Protein AF-A0A3C1RVJ7-F1 (afdb_monomer_lite)

Foldseek 3Di:
DDADADPVRHGPFDFAADPVGRPWTAGPVGRDTDDPPPCVVVVVVVVVVVVVVVVVVVVVVVVVVVVVVVVVVVVVVVVVVVVVVVVD

Structure (mmCIF, N/CA/C/O backbone):
data_AF-A0A3C1RVJ7-F1
#
_entry.id   AF-A0A3C1RVJ7-F1
#
loop_
_atom_site.group_PDB
_atom_site.id
_atom_site.type_symbol
_atom_site.label_atom_id
_atom_site.label_alt_id
_atom_site.label_comp_id
_atom_site.label_asym_id
_atom_site.label_entity_id
_atom_site.label_seq_id
_atom_site.pdbx_PDB_ins_code
_atom_site.Cartn_x
_atom_site.Cartn_y
_atom_site.Cartn_z
_atom_site.occupancy
_atom_site.B_iso_or_equiv
_atom_site.auth_seq_id
_atom_site.auth_comp_id
_atom_site.auth_asym_id
_atom_site.auth_atom_id
_atom_site.pdbx_PDB_model_num
ATOM 1 N N . MET A 1 1 ? 12.748 11.078 -30.639 1.00 52.72 1 MET A N 1
ATOM 2 C CA . MET A 1 1 ? 12.422 9.793 -31.301 1.00 52.72 1 MET A CA 1
ATOM 3 C C . MET A 1 1 ? 11.671 8.932 -30.292 1.00 52.72 1 MET A C 1
ATOM 5 O O . MET A 1 1 ? 12.112 8.877 -29.154 1.00 52.72 1 MET A O 1
ATOM 9 N N . ALA A 1 2 ? 10.530 8.338 -30.649 1.00 58.25 2 ALA A N 1
ATOM 10 C CA . ALA A 1 2 ? 9.749 7.505 -29.723 1.00 58.25 2 ALA A CA 1
ATOM 11 C C . ALA A 1 2 ? 10.348 6.089 -29.613 1.00 58.25 2 ALA A C 1
ATOM 13 O O . ALA A 1 2 ? 10.800 5.538 -30.618 1.00 58.25 2 ALA A O 1
ATOM 14 N N . CYS A 1 3 ? 10.366 5.492 -28.415 1.00 65.38 3 CYS A N 1
ATOM 15 C CA . CYS A 1 3 ? 10.853 4.121 -28.229 1.00 65.38 3 CYS A CA 1
ATOM 16 C C . CYS A 1 3 ? 9.932 3.128 -28.952 1.00 65.38 3 CYS A C 1
ATOM 18 O O . CYS A 1 3 ? 8.711 3.192 -28.800 1.00 65.38 3 CYS A O 1
ATOM 20 N N . GLN A 1 4 ? 10.501 2.166 -29.686 1.00 67.31 4 GLN A N 1
ATOM 21 C CA . GLN A 1 4 ? 9.709 1.055 -30.214 1.00 67.31 4 GLN A CA 1
ATOM 22 C C . GLN A 1 4 ? 9.086 0.274 -29.054 1.00 67.31 4 GLN A C 1
ATOM 24 O O . GLN A 1 4 ? 9.757 -0.006 -28.062 1.00 67.31 4 GLN A O 1
ATOM 29 N N . VAL A 1 5 ? 7.815 -0.098 -29.174 1.00 73.38 5 VAL A N 1
ATOM 30 C CA . VAL A 1 5 ? 7.106 -0.906 -28.174 1.00 73.38 5 VAL A CA 1
ATOM 31 C C . VAL A 1 5 ? 6.940 -2.341 -28.669 1.00 73.38 5 VAL A C 1
ATOM 33 O O . VAL A 1 5 ? 6.861 -2.604 -29.867 1.00 73.38 5 VAL A O 1
ATOM 36 N N . ASN A 1 6 ? 6.918 -3.302 -27.749 1.00 70.12 6 ASN A N 1
ATOM 37 C CA . ASN A 1 6 ? 6.584 -4.687 -28.055 1.00 70.12 6 ASN A CA 1
ATOM 38 C C . ASN A 1 6 ? 5.063 -4.853 -28.254 1.00 70.12 6 ASN A C 1
ATOM 40 O O . ASN A 1 6 ? 4.282 -3.948 -27.970 1.00 70.12 6 ASN A O 1
ATOM 44 N N . ARG A 1 7 ? 4.617 -6.042 -28.683 1.00 70.75 7 ARG A N 1
ATOM 45 C CA . ARG A 1 7 ? 3.184 -6.353 -28.904 1.00 70.75 7 ARG A CA 1
ATOM 46 C C . ARG A 1 7 ? 2.292 -6.192 -27.658 1.00 70.75 7 ARG A C 1
ATOM 48 O O . ARG A 1 7 ? 1.078 -6.205 -27.785 1.00 70.75 7 ARG A O 1
ATOM 55 N N . ARG A 1 8 ? 2.882 -6.065 -26.463 1.00 74.38 8 ARG A N 1
ATOM 56 C CA . ARG A 1 8 ? 2.191 -5.823 -25.184 1.00 74.38 8 ARG A CA 1
ATOM 57 C C . ARG A 1 8 ? 2.259 -4.350 -24.750 1.00 74.38 8 ARG A C 1
ATOM 59 O O . ARG A 1 8 ? 1.986 -4.055 -23.592 1.00 74.38 8 ARG A O 1
ATOM 66 N N . GLY A 1 9 ? 2.697 -3.449 -25.633 1.00 65.06 9 GLY A N 1
ATOM 67 C CA . GLY A 1 9 ? 2.833 -2.017 -25.360 1.00 65.06 9 GLY A CA 1
ATOM 68 C C . GLY A 1 9 ? 4.009 -1.638 -24.455 1.00 65.06 9 GLY A C 1
ATOM 69 O O . GLY A 1 9 ? 4.109 -0.487 -24.047 1.00 65.06 9 GLY A O 1
ATOM 70 N N . ARG A 1 10 ? 4.915 -2.570 -24.122 1.00 63.78 10 ARG A N 1
ATOM 71 C CA . ARG A 1 10 ? 6.091 -2.267 -23.287 1.00 63.78 10 ARG A CA 1
ATOM 72 C C . ARG A 1 10 ? 7.242 -1.767 -24.159 1.00 63.78 10 ARG A C 1
ATOM 74 O O . ARG A 1 10 ? 7.471 -2.358 -25.215 1.00 63.78 10 ARG A O 1
ATOM 81 N N . PRO A 1 11 ? 8.004 -0.751 -23.733 1.00 66.88 11 PRO A N 1
ATOM 82 C CA . PRO A 1 11 ? 9.141 -0.248 -24.497 1.00 66.88 11 PRO A CA 1
ATOM 83 C C . PRO A 1 11 ? 10.171 -1.365 -24.712 1.00 66.88 11 PRO A C 1
ATOM 85 O O . PRO A 1 11 ? 10.649 -1.989 -23.766 1.00 66.88 11 PRO A O 1
ATOM 88 N N . LYS A 1 12 ? 10.498 -1.638 -25.977 1.00 66.44 12 LYS A N 1
ATOM 89 C CA . LYS A 1 12 ? 11.565 -2.544 -26.400 1.00 66.44 12 LYS A CA 1
ATOM 90 C C . LYS A 1 12 ? 12.873 -1.765 -26.328 1.00 66.44 12 LYS A C 1
ATOM 92 O O . LYS A 1 12 ? 13.374 -1.284 -27.339 1.00 66.44 12 LYS A O 1
ATOM 97 N N . CYS A 1 13 ? 13.392 -1.596 -25.119 1.00 69.50 13 CYS A N 1
ATOM 98 C CA . CYS A 1 13 ? 14.700 -0.999 -24.928 1.00 69.50 13 CYS A CA 1
ATOM 99 C C . CYS A 1 13 ? 15.556 -1.782 -23.942 1.00 69.50 13 CYS A C 1
ATOM 101 O O . CYS A 1 13 ? 15.056 -2.270 -22.930 1.00 69.50 13 CYS A O 1
ATOM 103 N N . ASN A 1 14 ? 16.851 -1.867 -24.248 1.00 71.00 14 ASN A N 1
ATOM 104 C CA . ASN A 1 14 ? 17.852 -2.300 -23.293 1.00 71.00 14 ASN A CA 1
ATOM 105 C C . ASN A 1 14 ? 18.074 -1.171 -22.276 1.00 71.00 14 ASN A C 1
ATOM 107 O O . ASN A 1 14 ? 18.660 -0.141 -22.609 1.00 71.00 14 ASN A O 1
ATOM 111 N N . ILE A 1 15 ? 17.526 -1.339 -21.074 1.00 69.00 15 ILE A N 1
ATOM 112 C CA . ILE A 1 15 ? 17.681 -0.370 -19.991 1.00 69.00 15 ILE A CA 1
ATOM 113 C C . ILE A 1 15 ? 19.104 -0.502 -19.455 1.00 69.00 15 ILE A C 1
ATOM 115 O O . ILE A 1 15 ? 19.479 -1.545 -18.926 1.00 69.00 15 ILE A O 1
ATOM 119 N N . THR A 1 16 ? 19.880 0.564 -19.588 1.00 70.12 16 THR A N 1
ATOM 120 C CA . THR A 1 16 ? 21.232 0.686 -19.043 1.00 70.12 16 THR A CA 1
ATOM 121 C C . THR A 1 16 ? 21.260 1.808 -18.011 1.00 70.12 16 THR A C 1
ATOM 123 O O . THR A 1 16 ? 20.400 2.691 -18.011 1.00 70.12 16 THR A O 1
ATOM 126 N N . ASN A 1 17 ? 22.250 1.802 -17.124 1.00 69.12 17 ASN A N 1
ATOM 127 C CA . ASN A 1 17 ? 22.449 2.922 -16.207 1.00 69.12 17 ASN A CA 1
ATOM 128 C C . ASN A 1 17 ? 22.971 4.135 -16.989 1.00 69.12 17 ASN A C 1
ATOM 130 O O . ASN A 1 17 ? 23.779 3.977 -17.910 1.00 69.12 17 ASN A O 1
ATOM 134 N N . HIS A 1 18 ? 22.502 5.337 -16.651 1.00 66.62 18 HIS A N 1
ATOM 135 C CA . HIS A 1 18 ? 23.026 6.560 -17.258 1.00 66.62 18 HIS A CA 1
ATOM 136 C C . HIS A 1 18 ? 24.495 6.768 -16.836 1.00 66.62 18 HIS A C 1
ATOM 138 O O . HIS A 1 18 ? 24.784 6.643 -15.642 1.00 66.62 18 HIS A O 1
ATOM 144 N N . PRO A 1 19 ? 25.417 7.119 -17.756 1.00 67.12 19 PRO A N 1
ATOM 145 C CA . PRO A 1 19 ? 26.846 7.255 -17.444 1.00 67.12 19 PRO A CA 1
ATOM 146 C C . PRO A 1 19 ? 27.113 8.282 -16.335 1.00 67.12 19 PRO A C 1
ATOM 148 O O . PRO A 1 19 ? 27.885 8.011 -15.423 1.00 67.12 19 PRO A O 1
ATOM 151 N N . ASP A 1 20 ? 26.394 9.407 -16.350 1.00 74.00 20 ASP A N 1
ATOM 152 C CA . ASP A 1 20 ? 26.543 10.459 -15.329 1.00 74.00 20 ASP A CA 1
ATOM 153 C C . ASP A 1 20 ? 25.655 10.265 -14.088 1.00 74.00 20 ASP A C 1
ATOM 155 O O . ASP A 1 20 ? 25.785 10.990 -13.101 1.00 74.00 20 ASP A O 1
ATOM 159 N N . ARG A 1 21 ? 24.690 9.336 -14.136 1.00 68.31 21 ARG A N 1
ATOM 160 C CA . ARG A 1 21 ? 23.688 9.133 -13.076 1.00 68.31 21 ARG A CA 1
ATOM 161 C C . ARG A 1 21 ? 23.381 7.642 -12.927 1.00 68.31 21 ARG A C 1
ATOM 163 O O . ARG A 1 21 ? 22.378 7.170 -13.460 1.00 68.31 21 ARG A O 1
ATOM 170 N N . PRO A 1 22 ? 24.199 6.888 -12.176 1.00 66.69 22 PRO A N 1
ATOM 171 C CA . PRO A 1 22 ? 24.105 5.428 -12.124 1.00 66.69 22 PRO A CA 1
ATOM 172 C C . PRO A 1 22 ? 22.776 4.910 -11.554 1.00 66.69 22 PRO A C 1
ATOM 174 O O . PRO A 1 22 ? 22.397 3.777 -11.830 1.00 66.69 22 PRO A O 1
ATOM 177 N N . ASN A 1 23 ? 22.056 5.741 -10.797 1.00 66.62 23 ASN A N 1
ATOM 178 C CA . ASN A 1 23 ? 20.751 5.401 -10.223 1.00 66.62 23 ASN A CA 1
ATOM 179 C C . ASN A 1 23 ? 19.583 5.615 -11.197 1.00 66.62 23 ASN A C 1
ATOM 181 O O . ASN A 1 23 ? 18.461 5.196 -10.916 1.00 66.62 23 ASN A O 1
ATOM 185 N N . ASP A 1 24 ? 19.827 6.274 -12.330 1.00 65.62 24 ASP A N 1
ATOM 186 C CA . ASP A 1 24 ? 18.809 6.531 -13.333 1.00 65.62 24 ASP A CA 1
ATOM 187 C C . ASP A 1 24 ? 18.833 5.437 -14.394 1.00 65.62 24 ASP A C 1
ATOM 189 O O . ASP A 1 24 ? 19.785 5.292 -15.167 1.00 65.62 24 ASP A O 1
ATOM 193 N N . LYS A 1 25 ? 17.734 4.684 -14.452 1.00 69.12 25 LYS A N 1
ATOM 194 C CA . LYS A 1 25 ? 17.471 3.740 -15.531 1.00 69.12 25 LYS A CA 1
ATOM 195 C C . LYS A 1 25 ? 17.205 4.531 -16.807 1.00 69.12 25 LYS A C 1
ATOM 197 O O . LYS A 1 25 ? 16.321 5.390 -16.862 1.00 69.12 25 LYS A O 1
ATOM 202 N N . PHE A 1 26 ? 17.978 4.255 -17.843 1.00 73.00 26 PHE A N 1
ATOM 203 C CA . PHE A 1 26 ? 17.957 5.004 -19.087 1.00 73.00 26 PHE A CA 1
ATOM 204 C C . PHE A 1 26 ? 17.893 4.055 -20.279 1.00 73.00 26 PHE A C 1
ATOM 206 O O . PHE A 1 26 ? 18.461 2.966 -20.269 1.00 73.00 26 PHE A O 1
ATOM 213 N N . CYS A 1 27 ? 17.188 4.466 -21.325 1.00 73.56 27 CYS A N 1
ATOM 214 C CA . CYS A 1 27 ? 17.225 3.774 -22.599 1.00 73.56 27 CYS A CA 1
ATOM 215 C C . CYS A 1 27 ? 18.099 4.526 -23.596 1.00 73.56 27 CYS A C 1
ATOM 217 O O . CYS A 1 27 ? 17.693 5.571 -24.109 1.00 73.56 27 CYS A O 1
ATOM 219 N N . ALA A 1 28 ? 19.234 3.930 -23.958 1.00 67.56 28 ALA A N 1
ATOM 220 C CA . ALA A 1 28 ? 20.119 4.472 -24.987 1.00 67.56 28 ALA A CA 1
ATOM 221 C C . ALA A 1 28 ? 19.448 4.573 -26.366 1.00 67.56 28 ALA A C 1
ATOM 223 O O . ALA A 1 28 ? 19.684 5.524 -27.101 1.00 67.56 28 ALA A O 1
ATOM 224 N N . THR A 1 29 ? 18.557 3.637 -26.705 1.00 67.31 29 THR A N 1
ATOM 225 C CA . THR A 1 29 ? 17.919 3.570 -28.032 1.00 67.31 29 THR A CA 1
ATOM 226 C C . THR A 1 29 ? 16.930 4.708 -28.299 1.00 67.31 29 THR A C 1
ATOM 228 O O . THR A 1 29 ? 16.728 5.081 -29.450 1.00 67.31 29 THR A O 1
ATOM 231 N N . CYS A 1 30 ? 16.297 5.265 -27.266 1.00 66.62 30 CYS A N 1
ATOM 232 C CA . CYS A 1 30 ? 15.330 6.358 -27.421 1.00 66.62 30 CYS A CA 1
ATOM 233 C C . CYS A 1 30 ? 15.641 7.587 -26.563 1.00 66.62 30 CYS A C 1
ATOM 235 O O . CYS A 1 30 ? 14.812 8.490 -26.480 1.00 66.62 30 CYS A O 1
ATOM 237 N N . ASN A 1 31 ? 16.832 7.636 -25.961 1.00 66.19 31 ASN A N 1
ATOM 238 C CA . ASN A 1 31 ? 17.285 8.717 -25.089 1.00 66.19 31 ASN A CA 1
ATOM 239 C C . ASN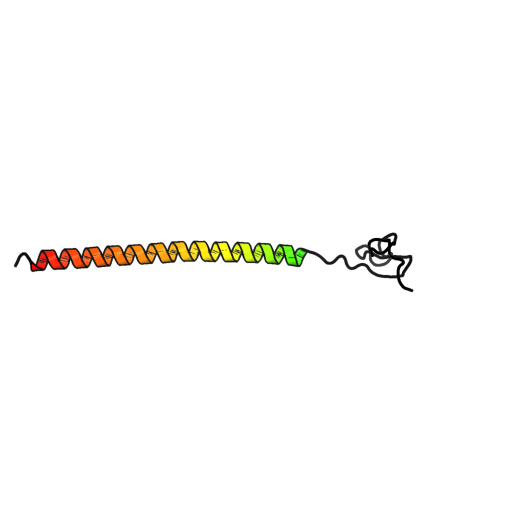 A 1 31 ? 16.247 9.101 -24.016 1.00 66.19 31 ASN A C 1
ATOM 241 O O . ASN A 1 31 ? 16.029 10.278 -23.734 1.00 66.19 31 ASN A O 1
ATOM 245 N N . GLN A 1 32 ? 15.550 8.103 -23.459 1.00 66.06 32 GLN A N 1
ATOM 246 C CA . GLN A 1 32 ? 14.454 8.326 -22.519 1.00 66.06 32 GLN A CA 1
ATOM 247 C C . GLN A 1 32 ? 14.797 7.764 -21.142 1.00 66.06 32 GLN A C 1
ATOM 249 O O . GLN A 1 32 ? 15.266 6.630 -21.006 1.00 66.06 32 GLN A O 1
ATOM 254 N N . ARG A 1 33 ? 14.554 8.580 -20.113 1.00 66.00 33 ARG A N 1
ATOM 255 C CA . ARG A 1 33 ? 14.728 8.215 -18.706 1.00 66.00 33 ARG A CA 1
ATOM 256 C C . ARG A 1 33 ? 13.516 7.421 -18.233 1.00 66.00 33 ARG A C 1
ATOM 258 O O . ARG A 1 33 ? 12.377 7.862 -18.386 1.00 66.00 33 ARG A O 1
ATOM 265 N N . PHE A 1 34 ? 13.774 6.269 -17.635 1.00 64.19 34 PHE A N 1
ATOM 266 C CA . PHE A 1 34 ? 12.774 5.452 -16.972 1.00 64.19 34 PHE A CA 1
ATOM 267 C C . PHE A 1 34 ? 12.822 5.784 -15.489 1.00 64.19 34 PHE A C 1
ATOM 269 O O . PHE A 1 34 ? 13.705 5.333 -14.765 1.00 64.19 34 PHE A O 1
ATOM 276 N N . SER A 1 35 ? 11.877 6.609 -15.045 1.00 59.94 35 SER A N 1
ATOM 277 C CA . SER A 1 35 ? 11.618 6.732 -13.616 1.00 59.94 35 SER A CA 1
ATOM 278 C C . SER A 1 35 ? 10.913 5.453 -13.187 1.00 59.94 35 SER A C 1
ATOM 280 O O . SER A 1 35 ? 9.778 5.196 -13.592 1.00 59.94 35 SER A O 1
ATOM 282 N N . GLU A 1 36 ? 11.604 4.609 -12.429 1.00 61.66 36 GLU A N 1
ATOM 283 C CA . GLU A 1 36 ? 10.950 3.518 -11.725 1.00 61.66 36 GLU A CA 1
ATOM 284 C C . GLU A 1 36 ? 10.011 4.177 -10.712 1.00 61.66 36 GLU A C 1
ATOM 286 O O . GLU A 1 36 ? 10.453 4.835 -9.770 1.00 61.66 36 GLU A O 1
ATOM 291 N N . SER A 1 37 ? 8.702 4.121 -10.972 1.00 58.97 37 SER A N 1
ATOM 292 C CA . SER A 1 37 ? 7.713 4.690 -10.066 1.00 58.97 37 SER A CA 1
ATOM 293 C C . SER A 1 37 ? 7.796 3.909 -8.760 1.00 58.97 37 SER A C 1
ATOM 295 O O . SER A 1 37 ? 7.283 2.794 -8.665 1.00 58.97 37 SER A O 1
ATOM 297 N N . ASN A 1 38 ? 8.503 4.470 -7.784 1.00 60.75 38 ASN A N 1
ATOM 298 C CA . ASN A 1 38 ? 8.699 3.876 -6.474 1.00 60.75 38 ASN A CA 1
ATOM 299 C C . ASN A 1 38 ? 7.331 3.601 -5.837 1.00 60.75 38 ASN A C 1
ATOM 301 O O . ASN A 1 38 ? 6.674 4.495 -5.304 1.00 60.75 38 ASN A O 1
ATOM 305 N N . SER A 1 39 ? 6.924 2.332 -5.864 1.00 64.81 39 SER A N 1
ATOM 306 C CA . SER A 1 39 ? 5.697 1.791 -5.260 1.00 64.81 39 SER A CA 1
ATOM 307 C C . SER A 1 39 ? 5.662 1.916 -3.730 1.00 64.81 39 SER A C 1
ATOM 309 O O . SER A 1 39 ? 4.689 1.530 -3.089 1.00 64.81 39 SER A O 1
ATOM 311 N N . TRP A 1 40 ? 6.695 2.520 -3.143 1.00 71.44 40 TRP A N 1
ATOM 312 C CA . TRP A 1 40 ? 6.804 2.896 -1.739 1.00 71.44 40 TRP A CA 1
ATOM 313 C C . TRP A 1 40 ? 5.622 3.723 -1.233 1.00 71.44 40 TRP A C 1
ATOM 315 O O . TRP A 1 40 ? 5.248 3.579 -0.074 1.00 71.44 40 TRP A O 1
ATOM 325 N N . GLN A 1 41 ? 4.984 4.529 -2.087 1.00 75.25 41 GLN A N 1
ATOM 326 C CA . GLN A 1 41 ? 3.766 5.255 -1.706 1.00 75.25 41 GLN A CA 1
ATOM 327 C C . GLN A 1 41 ? 2.609 4.307 -1.360 1.00 75.25 41 GLN A C 1
ATOM 329 O O . GLN A 1 41 ? 1.900 4.530 -0.382 1.00 75.25 41 GLN A O 1
ATOM 334 N N . VAL A 1 42 ? 2.450 3.218 -2.119 1.00 79.75 42 VAL A N 1
ATOM 335 C CA . VAL A 1 42 ? 1.408 2.208 -1.876 1.00 79.75 42 VAL A CA 1
ATOM 336 C C . VAL A 1 42 ? 1.696 1.459 -0.579 1.00 79.75 42 VAL A C 1
ATOM 338 O O . VAL A 1 42 ? 0.800 1.262 0.238 1.00 79.75 42 VAL A O 1
ATOM 341 N N . ILE A 1 43 ? 2.961 1.099 -0.354 1.00 84.44 43 ILE A N 1
ATOM 342 C CA . ILE A 1 43 ? 3.401 0.433 0.878 1.00 84.44 43 ILE A CA 1
ATOM 343 C C . ILE A 1 43 ? 3.163 1.347 2.089 1.00 84.44 43 ILE A C 1
ATOM 345 O O . ILE A 1 43 ? 2.585 0.911 3.083 1.00 84.44 43 ILE A O 1
ATOM 349 N N . GLY A 1 44 ? 3.533 2.627 1.991 1.00 86.19 44 GLY A N 1
ATOM 350 C CA . GLY A 1 44 ? 3.304 3.614 3.047 1.00 86.19 44 GLY A CA 1
ATOM 351 C C . GLY A 1 44 ? 1.821 3.811 3.365 1.00 86.19 44 GLY A C 1
ATOM 352 O O . GLY A 1 44 ? 1.446 3.856 4.536 1.00 86.19 44 GLY A O 1
ATOM 353 N N . PHE A 1 45 ?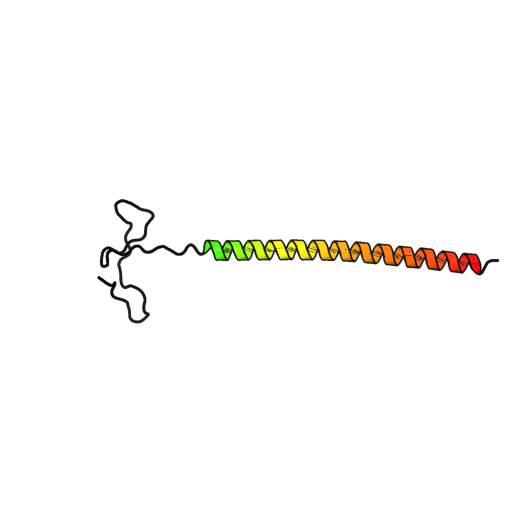 0.964 3.850 2.341 1.00 88.50 45 PHE A N 1
ATOM 354 C CA . PHE A 1 45 ? -0.484 3.938 2.524 1.00 88.50 45 PHE A CA 1
ATOM 355 C C . PHE A 1 45 ? -1.052 2.714 3.256 1.00 88.50 45 PHE A C 1
ATOM 357 O O . PHE A 1 45 ? -1.838 2.870 4.190 1.00 88.50 45 PHE A O 1
ATOM 364 N N . LEU A 1 46 ? -0.619 1.503 2.887 1.00 91.19 46 LEU A N 1
ATOM 365 C CA . LEU A 1 46 ? -1.048 0.270 3.556 1.00 91.19 46 LEU A CA 1
ATOM 366 C C . LEU A 1 46 ? -0.626 0.242 5.031 1.00 91.19 46 LEU A C 1
ATOM 368 O O . LEU A 1 46 ? -1.421 -0.144 5.887 1.00 91.19 46 LEU A O 1
ATOM 372 N N . ILE A 1 47 ? 0.592 0.696 5.339 1.00 92.88 47 ILE A N 1
ATOM 373 C CA . ILE A 1 47 ? 1.082 0.791 6.720 1.00 92.88 47 ILE A CA 1
ATOM 374 C C . ILE A 1 47 ? 0.244 1.796 7.522 1.00 92.88 47 ILE A C 1
ATOM 376 O O . ILE A 1 47 ? -0.205 1.479 8.623 1.00 92.88 47 ILE A O 1
ATOM 380 N N . ALA A 1 48 ? -0.018 2.984 6.969 1.00 94.12 48 ALA A N 1
ATOM 381 C CA . ALA A 1 48 ? -0.826 4.006 7.636 1.00 94.12 48 ALA A CA 1
ATOM 382 C C . ALA A 1 48 ? -2.268 3.530 7.899 1.00 94.12 48 ALA A C 1
ATOM 384 O O . ALA A 1 48 ? -2.798 3.739 8.992 1.00 94.12 48 ALA A O 1
ATOM 385 N N . LEU A 1 49 ? -2.878 2.840 6.929 1.00 95.19 49 LEU A N 1
ATOM 386 C CA . LEU A 1 49 ? -4.206 2.238 7.068 1.00 95.19 49 LEU A CA 1
ATOM 387 C C . LEU A 1 49 ? -4.239 1.219 8.218 1.00 95.19 49 LEU A C 1
ATOM 389 O O . LEU A 1 49 ? -5.159 1.227 9.035 1.00 95.19 49 LEU A O 1
ATOM 393 N N . LEU A 1 50 ? -3.218 0.364 8.303 1.00 95.81 50 LEU A N 1
ATOM 394 C CA . LEU A 1 50 ? -3.123 -0.667 9.333 1.00 95.81 50 LEU A CA 1
ATOM 395 C C . LEU A 1 50 ? -2.977 -0.055 10.735 1.00 95.81 50 LEU A C 1
ATOM 397 O O . LEU A 1 50 ? -3.664 -0.481 11.664 1.00 95.81 50 LEU A O 1
ATOM 401 N N . ILE A 1 51 ? -2.169 1.001 10.879 1.00 95.06 51 ILE A N 1
ATOM 402 C CA . ILE A 1 51 ? -2.033 1.749 12.141 1.00 95.06 51 ILE A CA 1
ATOM 403 C C . ILE A 1 51 ? -3.368 2.389 12.547 1.00 95.06 51 ILE A C 1
ATOM 405 O O . ILE A 1 51 ? -3.770 2.288 13.708 1.00 95.06 51 ILE A O 1
ATOM 409 N N . ALA A 1 52 ? -4.086 3.009 11.606 1.00 94.50 52 ALA A N 1
ATOM 410 C CA . ALA A 1 52 ? -5.381 3.625 11.890 1.00 94.50 52 ALA A CA 1
ATOM 411 C C . ALA A 1 52 ? -6.403 2.601 12.417 1.00 94.50 52 ALA A C 1
ATOM 413 O O . ALA A 1 52 ? -7.097 2.871 13.398 1.00 94.50 52 ALA A O 1
ATOM 414 N N . LEU A 1 53 ? -6.453 1.403 11.825 1.00 93.06 53 LEU A N 1
ATOM 415 C CA . LEU A 1 53 ? -7.341 0.327 12.278 1.00 93.06 53 LEU A CA 1
ATOM 416 C C . LEU A 1 53 ? -6.999 -0.168 13.690 1.00 93.06 53 LEU A C 1
ATOM 418 O O . LEU A 1 53 ? -7.910 -0.421 14.481 1.00 93.06 53 LEU A O 1
ATOM 422 N N . ILE A 1 54 ? -5.711 -0.262 14.032 1.00 93.00 54 ILE A N 1
ATOM 423 C CA . ILE A 1 54 ? -5.268 -0.621 15.389 1.00 93.00 54 ILE A CA 1
ATOM 424 C C . ILE A 1 54 ? -5.715 0.444 16.397 1.00 93.00 54 ILE A C 1
ATOM 426 O O . ILE A 1 54 ? -6.274 0.116 17.440 1.00 93.00 54 ILE A O 1
ATOM 430 N N . MET A 1 55 ? -5.535 1.727 16.081 1.00 90.56 55 MET A N 1
ATOM 431 C CA . MET A 1 55 ? -5.962 2.808 16.975 1.00 90.56 55 MET A CA 1
ATOM 432 C C . MET A 1 55 ? -7.481 2.812 17.181 1.00 90.56 55 MET A C 1
ATOM 434 O O . MET A 1 55 ? -7.956 2.999 18.302 1.00 90.56 55 MET A O 1
ATOM 438 N N . ILE A 1 56 ? -8.257 2.565 16.121 1.00 90.19 56 ILE A N 1
ATOM 439 C CA . ILE A 1 56 ? -9.720 2.466 16.208 1.00 90.19 56 ILE A CA 1
ATOM 440 C C . ILE A 1 56 ? -10.133 1.286 17.089 1.00 90.19 56 ILE A C 1
ATOM 442 O O . ILE A 1 56 ? -11.007 1.452 17.941 1.00 90.19 56 ILE A O 1
ATOM 446 N N . SER A 1 57 ? -9.517 0.113 16.924 1.00 85.81 57 SER A N 1
ATOM 447 C CA . SER A 1 57 ? -9.876 -1.071 17.710 1.00 85.81 57 SER A CA 1
ATOM 448 C C . SER A 1 57 ? -9.558 -0.886 19.196 1.00 85.81 57 SER A C 1
ATOM 450 O O . SER A 1 57 ? -10.420 -1.156 20.034 1.00 85.81 57 SER A O 1
ATOM 452 N N . VAL A 1 58 ? -8.391 -0.326 19.531 1.00 84.94 58 VAL A N 1
ATOM 453 C CA . VAL A 1 58 ? -8.010 -0.008 20.918 1.00 84.94 58 VAL A CA 1
ATOM 454 C C . VAL A 1 58 ? -8.978 1.004 21.536 1.00 84.94 58 VAL A C 1
ATOM 456 O O . VAL A 1 58 ? -9.520 0.759 22.618 1.00 84.94 58 VAL A O 1
ATOM 459 N N . ASN A 1 59 ? -9.273 2.095 20.824 1.00 80.31 59 ASN A N 1
ATOM 460 C CA . ASN A 1 59 ? -10.214 3.114 21.293 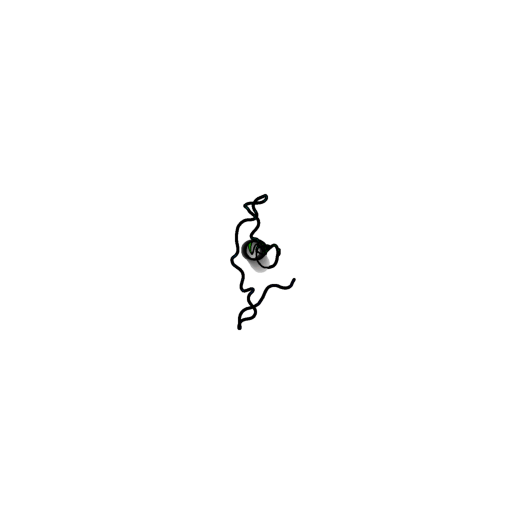1.00 80.31 59 ASN A CA 1
ATOM 461 C C . ASN A 1 59 ? -11.629 2.547 21.483 1.00 80.31 59 ASN A C 1
ATOM 463 O O . ASN A 1 59 ? -12.318 2.899 22.443 1.00 80.31 59 ASN A O 1
ATOM 467 N N . HIS A 1 60 ? -12.074 1.654 20.597 1.00 76.38 60 HIS A N 1
ATOM 468 C CA . HIS A 1 60 ? -13.388 1.025 20.699 1.00 76.38 60 HIS A CA 1
ATOM 469 C C . HIS A 1 60 ? -13.477 0.079 21.906 1.00 76.38 60 HIS A C 1
ATOM 471 O O . HIS A 1 60 ? -14.474 0.100 22.631 1.00 76.38 60 HIS A O 1
ATOM 477 N N . VAL A 1 61 ? -12.426 -0.703 22.176 1.00 73.25 61 VAL A N 1
ATOM 478 C CA . VAL A 1 61 ? -12.355 -1.592 23.349 1.00 73.25 61 VAL A CA 1
ATOM 479 C C . VAL A 1 61 ? -12.363 -0.785 24.651 1.00 73.25 61 VAL A C 1
ATOM 481 O O . VAL A 1 61 ? -13.146 -1.088 25.553 1.00 73.25 61 VAL A O 1
ATOM 484 N N . GLN A 1 62 ? -11.573 0.288 24.740 1.00 70.25 62 GLN A N 1
ATOM 485 C CA . GLN A 1 62 ? -11.539 1.149 25.929 1.00 70.25 62 GLN A CA 1
ATOM 486 C C . GLN A 1 62 ? -12.874 1.864 26.169 1.00 70.25 62 GLN A C 1
ATOM 488 O O . GLN A 1 62 ? -13.382 1.885 27.294 1.00 70.25 62 GLN A O 1
ATOM 493 N N . LYS A 1 63 ? -13.490 2.402 25.110 1.00 65.94 63 LYS A N 1
ATOM 494 C CA . LYS A 1 63 ? -14.792 3.076 25.206 1.00 65.94 63 LYS A CA 1
ATOM 495 C C . LYS A 1 63 ? -15.905 2.102 25.602 1.00 65.94 63 LYS A C 1
ATOM 497 O O . LYS A 1 63 ? -16.740 2.436 26.443 1.00 65.94 63 LYS A O 1
ATOM 502 N N . SER A 1 64 ? -15.880 0.883 25.058 1.00 67.88 64 SER A N 1
ATOM 503 C CA . SER A 1 64 ? -16.807 -0.187 25.435 1.00 67.88 64 SER A CA 1
ATOM 504 C C . SER A 1 64 ? -16.637 -0.581 26.906 1.00 67.88 64 SER A C 1
ATOM 506 O O . SER A 1 64 ? -17.620 -0.609 27.647 1.00 67.88 64 SER A O 1
ATOM 508 N N . SER A 1 65 ? -15.401 -0.780 27.373 1.00 67.38 65 SER A N 1
ATOM 509 C CA . SER A 1 65 ? -15.109 -1.117 28.773 1.00 67.38 65 SER A CA 1
ATOM 510 C C . SER A 1 65 ? -15.651 -0.068 29.751 1.00 67.38 65 SER A C 1
ATOM 512 O O . SER A 1 65 ? -16.395 -0.405 30.674 1.00 67.38 65 SER A O 1
ATOM 514 N N . ASN A 1 66 ? -15.372 1.216 29.505 1.00 66.69 66 ASN A N 1
ATOM 515 C CA . ASN A 1 66 ? -15.824 2.299 30.386 1.00 66.69 66 ASN A CA 1
ATOM 516 C C . ASN A 1 66 ? -17.353 2.444 30.404 1.00 66.69 66 ASN A C 1
ATOM 518 O O . ASN A 1 66 ? -17.945 2.644 31.464 1.00 66.69 66 ASN A O 1
ATOM 522 N N . SER A 1 67 ? -18.012 2.285 29.251 1.00 69.38 67 SER A N 1
ATOM 523 C CA . SER A 1 67 ? -19.479 2.348 29.177 1.00 69.38 67 SER A CA 1
ATOM 524 C C . SER A 1 67 ? -20.167 1.208 29.942 1.00 69.38 67 SER A C 1
ATOM 526 O O . SER A 1 67 ? -21.195 1.421 30.588 1.00 69.38 67 SER A O 1
ATOM 528 N N . ASN A 1 68 ? -19.580 0.007 29.929 1.00 68.19 68 ASN A N 1
ATOM 529 C CA . ASN A 1 68 ? -20.107 -1.149 30.650 1.00 68.19 68 ASN A CA 1
ATOM 530 C C . ASN A 1 68 ? -19.896 -1.036 32.167 1.00 68.19 68 ASN A C 1
ATOM 532 O O . ASN A 1 68 ? -20.776 -1.447 32.928 1.00 68.19 68 ASN A O 1
ATOM 536 N N . LEU A 1 69 ? -18.774 -0.454 32.608 1.00 70.94 69 LEU A N 1
ATOM 537 C CA . LEU A 1 69 ? -18.496 -0.198 34.024 1.00 70.94 69 LEU A CA 1
ATOM 538 C C . LEU A 1 69 ? -19.503 0.804 34.613 1.00 70.94 69 LEU A C 1
ATOM 540 O O . LEU A 1 69 ? -20.201 0.477 35.570 1.00 70.94 69 LEU A O 1
ATOM 544 N N . LEU A 1 70 ? -19.671 1.965 33.970 1.00 73.25 70 LEU A N 1
ATOM 545 C CA . LEU A 1 70 ? -20.633 2.997 34.384 1.00 73.25 70 LEU A CA 1
ATOM 546 C C . LEU A 1 70 ? -22.072 2.467 34.422 1.00 73.25 70 LEU A C 1
ATOM 548 O O . LEU A 1 70 ? -22.834 2.763 35.346 1.00 73.25 70 LEU A O 1
ATOM 552 N N . ARG A 1 71 ? -22.454 1.632 33.446 1.00 71.62 71 ARG A N 1
ATOM 553 C CA . ARG A 1 71 ? -23.775 0.992 33.429 1.00 71.62 71 ARG A CA 1
ATOM 554 C C . ARG A 1 71 ? -23.961 0.045 34.616 1.00 71.62 71 ARG A C 1
ATOM 556 O O . ARG A 1 71 ? -25.032 0.053 35.221 1.00 71.62 71 ARG A O 1
ATOM 563 N N . ARG A 1 72 ? -22.945 -0.751 34.967 1.00 70.38 72 ARG A N 1
ATOM 564 C CA . ARG A 1 72 ? -22.999 -1.652 36.131 1.00 70.38 72 ARG A CA 1
ATOM 565 C C . ARG A 1 72 ? -23.075 -0.884 37.446 1.00 70.38 72 ARG A C 1
ATOM 567 O O . ARG A 1 72 ? -23.905 -1.234 38.280 1.00 70.38 72 ARG A O 1
ATOM 574 N N . GLU A 1 73 ? -22.290 0.178 37.607 1.00 77.62 73 GLU A N 1
ATOM 575 C CA . GLU A 1 73 ? -22.341 1.022 38.808 1.00 77.62 73 GLU A CA 1
ATOM 576 C C . GLU A 1 73 ? -23.700 1.710 38.965 1.00 77.62 73 GLU A C 1
ATOM 578 O O . GLU A 1 73 ? -24.286 1.687 40.046 1.00 77.62 73 GLU A O 1
ATOM 583 N N . THR A 1 74 ? -24.267 2.229 37.872 1.00 74.69 74 THR A N 1
ATOM 584 C CA . THR A 1 74 ? -25.597 2.858 37.896 1.00 74.69 74 THR A CA 1
ATOM 585 C C . THR A 1 74 ? -26.690 1.858 38.291 1.00 74.69 74 THR A C 1
ATOM 587 O O . THR A 1 74 ? -27.564 2.175 39.100 1.00 74.69 74 THR A O 1
ATOM 590 N N . ILE A 1 75 ? -26.641 0.632 37.754 1.00 78.56 75 ILE A N 1
ATOM 591 C CA . ILE A 1 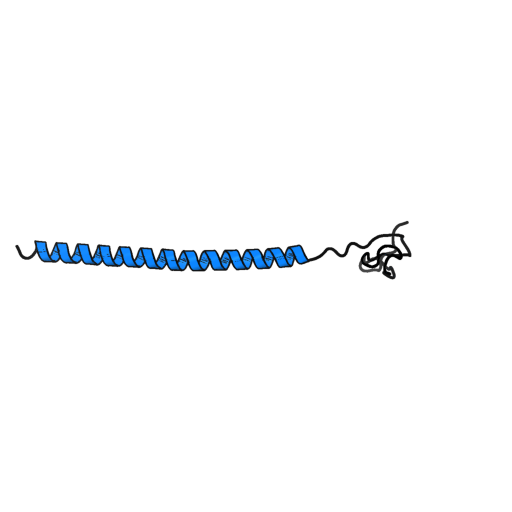75 ? -27.590 -0.436 38.110 1.00 78.56 75 ILE A CA 1
ATOM 592 C C . ILE A 1 75 ? -27.434 -0.823 39.587 1.00 78.56 75 ILE A C 1
ATOM 594 O O . ILE A 1 75 ? -28.437 -0.947 40.292 1.00 78.56 75 ILE A O 1
ATOM 598 N N . TYR A 1 76 ? -26.198 -0.957 40.072 1.00 75.88 76 TYR A N 1
ATOM 599 C CA . TYR A 1 76 ? -25.918 -1.295 41.466 1.00 75.88 76 TYR A CA 1
ATOM 600 C C . TYR A 1 76 ? -26.447 -0.227 42.434 1.00 75.88 76 TYR A C 1
ATOM 602 O O . TYR A 1 76 ? -27.204 -0.550 43.352 1.00 75.88 76 TYR A O 1
ATOM 610 N N . ILE A 1 77 ? -26.148 1.052 42.185 1.00 82.12 77 ILE A N 1
ATOM 611 C CA . ILE A 1 77 ? -26.630 2.169 43.014 1.00 82.12 77 ILE A CA 1
ATOM 612 C C . ILE A 1 77 ? -28.162 2.214 43.027 1.00 82.12 77 ILE A C 1
ATOM 614 O O . ILE A 1 77 ? -28.766 2.308 44.098 1.00 82.12 77 ILE A O 1
ATOM 618 N N . LYS A 1 78 ? -28.804 2.081 41.859 1.00 81.81 78 LYS A N 1
ATOM 619 C CA . LYS A 1 78 ? -30.269 2.081 41.757 1.00 81.81 78 LYS A CA 1
ATOM 620 C C . LYS A 1 78 ? -30.897 0.925 42.541 1.00 81.81 78 LYS A C 1
ATOM 622 O O . LYS A 1 78 ? -31.873 1.143 43.251 1.00 81.81 78 LYS A O 1
ATOM 627 N N . SER A 1 79 ? -30.328 -0.279 42.455 1.00 75.25 79 SER A N 1
ATOM 628 C CA . SER A 1 79 ? -30.831 -1.443 43.197 1.00 75.25 79 SER A CA 1
ATOM 629 C C . SER A 1 79 ? -30.730 -1.261 44.716 1.00 75.25 79 SER A C 1
ATOM 631 O O . SER A 1 79 ? -31.679 -1.564 45.434 1.00 75.25 79 SER A O 1
ATOM 633 N N . LYS A 1 80 ? -29.629 -0.679 45.208 1.00 75.75 80 LYS A N 1
ATOM 634 C CA . LYS A 1 80 ? -29.422 -0.437 46.640 1.00 75.75 80 LYS A CA 1
ATOM 635 C C . LYS A 1 80 ? -30.394 0.606 47.202 1.00 75.75 80 LYS A C 1
ATOM 637 O O . LYS A 1 80 ? -30.891 0.433 48.310 1.00 75.75 80 LYS A O 1
ATOM 642 N N . LEU A 1 81 ? -30.683 1.660 46.436 1.00 74.31 81 LEU A N 1
ATOM 643 C CA . LEU A 1 81 ? -31.642 2.699 46.827 1.00 74.31 81 LEU A CA 1
ATOM 644 C C . LEU A 1 81 ? -33.073 2.159 46.934 1.00 74.31 81 LEU A C 1
ATOM 646 O O . LEU A 1 81 ? -33.787 2.534 47.856 1.00 74.31 81 LEU A O 1
ATOM 650 N N . ILE A 1 82 ? -33.478 1.259 46.032 1.00 71.25 82 ILE A N 1
ATOM 651 C CA . ILE A 1 82 ? -34.809 0.631 46.070 1.00 71.25 82 ILE A CA 1
ATOM 652 C C . ILE A 1 82 ? -34.964 -0.220 47.338 1.00 71.25 82 ILE A C 1
ATOM 654 O O . ILE A 1 82 ? -35.927 -0.044 48.074 1.00 71.25 82 ILE A O 1
ATOM 658 N N . VAL A 1 83 ? -33.976 -1.067 47.647 1.00 67.75 83 VAL A N 1
ATOM 659 C CA . VAL A 1 83 ? -34.002 -1.930 48.845 1.00 67.75 83 VAL A CA 1
ATOM 660 C C . VAL A 1 83 ? -34.057 -1.116 50.142 1.00 67.75 83 VAL A C 1
ATOM 662 O O . VAL A 1 83 ? -34.725 -1.507 51.094 1.00 67.75 83 VAL A O 1
ATOM 665 N N . GLN A 1 84 ? -33.375 0.031 50.191 1.00 64.25 84 GLN A N 1
ATOM 666 C CA . GLN A 1 84 ? -33.375 0.886 51.378 1.00 64.25 84 GLN A CA 1
ATOM 667 C C . GLN A 1 84 ? -34.708 1.623 51.586 1.00 64.25 84 GLN A C 1
ATOM 669 O O . GLN A 1 84 ? -35.036 1.968 52.719 1.00 64.25 84 GLN A O 1
ATOM 674 N N . ASN A 1 85 ? -35.467 1.852 50.512 1.00 63.12 85 ASN A N 1
ATOM 675 C CA . ASN A 1 85 ? -36.756 2.538 50.559 1.00 63.12 85 ASN A CA 1
ATOM 676 C C . ASN A 1 85 ? -37.921 1.590 50.905 1.00 63.12 85 ASN A C 1
ATOM 678 O O . ASN A 1 85 ? -38.921 2.057 51.431 1.00 63.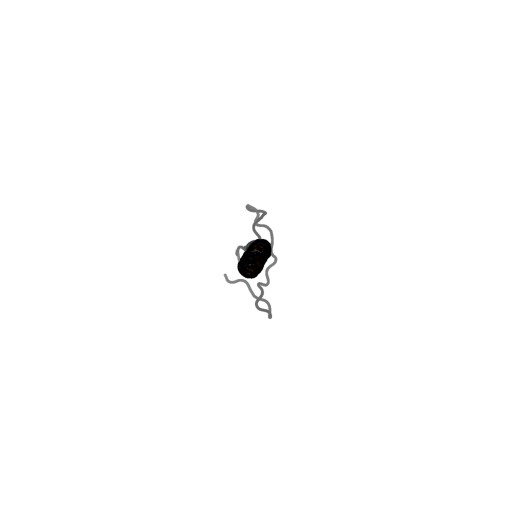12 85 ASN A O 1
ATOM 682 N N . ASP A 1 86 ? -37.777 0.282 50.654 1.00 59.22 86 ASP A N 1
ATOM 683 C CA . ASP A 1 86 ? -38.747 -0.766 51.036 1.00 59.22 86 ASP A CA 1
ATOM 684 C C . ASP A 1 86 ? -38.598 -1.254 52.496 1.00 59.22 86 ASP A C 1
ATOM 686 O O . ASP A 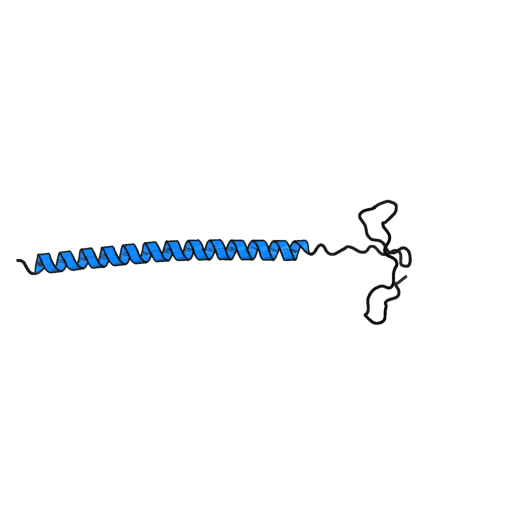1 86 ? -39.443 -1.983 53.004 1.00 59.22 86 ASP A O 1
ATOM 690 N N . SER A 1 87 ? -37.509 -0.891 53.188 1.00 58.06 87 SER A N 1
ATOM 691 C CA . SER A 1 87 ? -37.242 -1.280 54.589 1.00 58.06 87 SER A CA 1
ATOM 692 C C . SER A 1 87 ? -37.668 -0.226 55.624 1.00 58.06 87 SER A C 1
ATOM 694 O O . SER A 1 87 ? -37.185 -0.254 56.759 1.00 58.06 87 SER A O 1
ATOM 696 N N . ARG A 1 88 ? -38.530 0.725 55.253 1.00 50.06 88 ARG A N 1
ATOM 697 C CA . ARG A 1 88 ? -39.006 1.808 56.125 1.00 50.06 88 ARG A CA 1
ATOM 698 C C . ARG A 1 88 ? -40.523 1.889 56.107 1.00 50.06 88 ARG A C 1
ATOM 700 O O . ARG A 1 88 ? -41.078 2.147 57.195 1.00 50.06 88 ARG A O 1
#

Radius of gyration: 32.85 Å; chains: 1; bounding box: 66×17×87 Å

Secondary structure (DSSP, 8-state):
-PPPB-TTS-B---EEEETTEEEEEEETTTTEEE----THHHHHHHHHHHHHHHHHHHHHHHHHHHHHHHHHHHHHHHHHHHHHHTT-

Sequence (88 aa):
MACQVNRRGRPKCNITNHPDRPNDKFCATCNQRFSESNSWQVIGFLIALLIALIMISVNHVQKSSNSNLLRRETIYIKSKLIVQNDSR

pLDDT: mean 72.81, std 10.33, range [50.06, 95.81]